Protein AF-A0A1H2REF4-F1 (afdb_monomer)

Radius of gyration: 14.89 Å; Cα contacts (8 Å, |Δi|>4): 169; chains: 1; bounding box: 42×37×36 Å

pLDDT: mean 78.75, std 18.73, range [35.06, 96.62]

Organism: NCBI:txid1630

Nearest PDB structures (foldseek):
  5h67-assembly1_A  TM=5.789E-01  e=6.067E-03  Bacillus subtilis subsp. subtilis str. 168
  5h66-assembly1_A  TM=5.785E-01  e=1.700E-02  Bacillus subtilis subsp. subtilis str. 168
  3zgx-assembly1_B  TM=5.973E-01  e=5.273E-01  Bacillus subtilis

Solvent-accessible surface area (backbone atoms only — not comparable to full-atom values): 6789 Å² total; per-residue (Å²): 130,95,51,69,39,62,37,34,41,38,38,32,27,86,98,46,81,70,48,77,49,79,49,58,83,82,87,76,86,89,83,78,70,87,92,73,50,68,71,54,53,53,38,46,53,43,29,64,75,66,45,89,60,70,78,78,51,75,91,73,45,60,41,35,40,36,38,34,32,33,36,80,84,74,46,53,42,42,45,39,36,56,52,52,71,86,73,44,87,81,82,81,96,64,89,59,77,55,81,52,76,62,92,74,79,77,131

InterPro domains:
  IPR027417 P-loop containing nucleoside triphosphate hydrolase [G3DSA:3.40.50.300] (4-106)
  IPR027417 P-loop containing nucleoside triphosphate hydrolase [SSF52540] (4-91)
  IPR038729 Rad50/SbcC-type AAA domain [PF13476] (8-93)

Sequence (107 aa):
MMSFYFKKLTISGIGKPEAVIEFNENLNIIHGRSNTGKTRMLKCLDCVMGSKDFPQDERLGYNTITVDVCTSTNEIITFMRIDIDNLINHRNEGQVIIIENTKNLQL

Secondary structure (DSSP, 8-state):
---EEEEEEEEE-TTSPPEEEE--SS------STTSSHHHHHHHHHHHTT-S-----GGG---EEEEEEEETTS-EEEEEEE--TTTSSS-------EEEE-TT---

Foldseek 3Di:
DKDKDWAKKWWDAPPDDIDIDGDDPDDDDDDDDPPPCPVVSVQLVVVLVPDPDDSDDVVRRTFKIKIWMQIPVRWTWIWIFGRCCSVDPDDDDDTDTDTDGPPPPDD

Structure (mmCIF, N/CA/C/O backbone):
data_AF-A0A1H2REF4-F1
#
_entry.id   AF-A0A1H2REF4-F1
#
loop_
_atom_site.group_PDB
_atom_site.id
_atom_site.type_symbol
_atom_site.label_atom_id
_atom_site.label_alt_id
_atom_site.label_comp_id
_atom_site.label_asym_id
_atom_site.label_entity_id
_atom_site.label_seq_id
_atom_site.pdbx_PDB_ins_code
_atom_site.Cartn_x
_atom_site.Cartn_y
_atom_site.Cartn_z
_atom_site.occupancy
_atom_site.B_iso_or_equiv
_atom_site.auth_seq_id
_atom_site.auth_comp_id
_atom_site.auth_asym_id
_atom_site.auth_atom_id
_atom_site.pdbx_PDB_model_num
ATOM 1 N N . MET A 1 1 ? -14.716 -0.854 20.864 1.00 50.12 1 MET A N 1
ATOM 2 C CA . MET A 1 1 ? -13.500 -1.464 20.280 1.00 50.12 1 MET A CA 1
ATOM 3 C C . MET A 1 1 ? -12.813 -0.404 19.441 1.00 50.12 1 MET A C 1
ATOM 5 O O . MET A 1 1 ? -13.523 0.348 18.789 1.00 50.12 1 MET A O 1
ATOM 9 N N . MET A 1 2 ? -11.482 -0.319 19.473 1.00 70.00 2 MET A N 1
ATOM 10 C CA . MET A 1 2 ? -10.740 0.444 18.464 1.00 70.00 2 MET A CA 1
ATOM 11 C C . MET A 1 2 ? -10.802 -0.343 17.155 1.00 70.00 2 MET A C 1
ATOM 13 O O . MET A 1 2 ? -10.333 -1.479 17.112 1.00 70.00 2 MET A O 1
ATOM 17 N N . SER A 1 3 ? -11.429 0.228 16.129 1.00 88.81 3 SER A N 1
ATOM 18 C CA . SER A 1 3 ? -11.403 -0.302 14.766 1.00 88.81 3 SER A CA 1
ATOM 19 C C . SER A 1 3 ? -10.563 0.605 13.877 1.00 88.81 3 SER A C 1
ATOM 21 O O . SER A 1 3 ? -10.412 1.802 14.136 1.00 88.81 3 SER A O 1
ATOM 23 N N . PHE A 1 4 ? -9.996 0.012 12.838 1.00 93.19 4 PHE A N 1
ATOM 24 C CA . PHE A 1 4 ? -9.288 0.721 11.789 1.00 93.19 4 PHE A CA 1
ATOM 25 C C . PHE A 1 4 ? -9.406 -0.053 10.477 1.00 93.19 4 PHE A C 1
ATOM 27 O O . PHE A 1 4 ? -9.713 -1.248 10.482 1.00 93.19 4 PHE A O 1
ATOM 34 N N . TYR A 1 5 ? -9.141 0.617 9.362 1.00 95.00 5 TYR A N 1
ATOM 35 C CA . TYR A 1 5 ? -9.036 -0.016 8.050 1.00 95.00 5 TYR A CA 1
ATOM 36 C C . TYR A 1 5 ? -7.874 0.583 7.254 1.00 95.00 5 TYR A C 1
ATOM 38 O O . TYR A 1 5 ? -7.491 1.735 7.464 1.00 95.00 5 TYR A O 1
ATOM 46 N N . PHE A 1 6 ? -7.300 -0.195 6.334 1.00 95.44 6 PHE A N 1
ATOM 47 C CA . PHE A 1 6 ? -6.349 0.345 5.364 1.00 95.44 6 PHE A CA 1
ATOM 48 C C . PHE A 1 6 ? -7.081 1.328 4.464 1.00 95.44 6 PHE A C 1
ATOM 50 O O . PHE A 1 6 ? -8.112 0.973 3.910 1.00 95.44 6 PHE A O 1
ATOM 57 N N . LYS A 1 7 ? -6.558 2.541 4.321 1.00 96.12 7 LYS A N 1
ATOM 58 C CA . LYS A 1 7 ? -7.131 3.594 3.482 1.00 96.12 7 LYS A CA 1
ATOM 59 C C . LYS A 1 7 ? -6.416 3.698 2.144 1.00 96.12 7 LYS A C 1
ATOM 61 O O . LYS A 1 7 ? -7.066 3.849 1.111 1.00 96.12 7 LYS A O 1
ATOM 66 N N . LYS A 1 8 ? -5.087 3.601 2.159 1.00 96.62 8 LYS A N 1
ATOM 67 C CA . LYS A 1 8 ? -4.253 3.787 0.973 1.00 96.62 8 LYS A CA 1
ATOM 68 C C . LYS A 1 8 ? -2.967 2.980 1.085 1.00 96.62 8 LYS A C 1
ATOM 70 O O . LYS A 1 8 ? -2.374 2.915 2.155 1.00 96.62 8 LYS A O 1
ATOM 75 N N . LEU A 1 9 ? -2.540 2.389 -0.023 1.00 95.50 9 LEU A N 1
ATOM 76 C CA . LEU A 1 9 ? -1.199 1.846 -0.217 1.00 95.50 9 LEU A CA 1
ATOM 77 C C . LEU A 1 9 ? -0.537 2.632 -1.349 1.00 95.50 9 LEU A C 1
ATOM 79 O O . LEU A 1 9 ? -1.060 2.660 -2.465 1.00 95.50 9 LEU A O 1
ATOM 83 N N . THR A 1 10 ? 0.623 3.212 -1.069 1.00 94.88 10 THR A N 1
ATOM 84 C CA . THR A 1 10 ? 1.449 3.931 -2.041 1.00 94.88 10 THR A CA 1
ATOM 85 C C . THR A 1 10 ? 2.807 3.255 -2.137 1.00 94.88 10 THR A C 1
ATOM 87 O O . THR A 1 10 ? 3.442 2.970 -1.124 1.00 94.88 10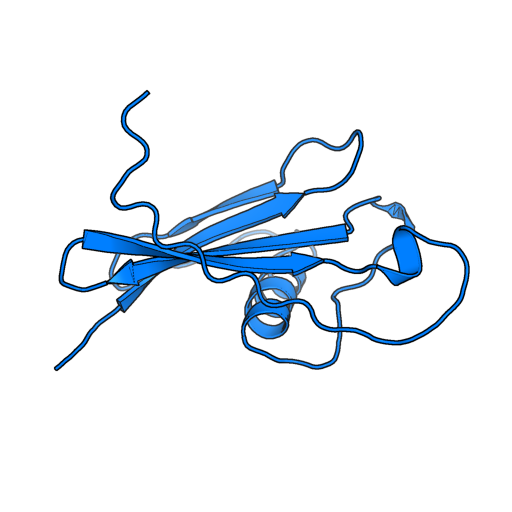 THR A O 1
ATOM 90 N N . ILE A 1 11 ? 3.264 3.005 -3.359 1.00 92.44 11 ILE A N 1
ATOM 91 C CA . ILE A 1 11 ? 4.615 2.530 -3.646 1.00 92.44 11 ILE A CA 1
ATOM 92 C C . ILE A 1 11 ? 5.294 3.614 -4.481 1.00 92.44 11 ILE A C 1
ATOM 94 O O . ILE A 1 11 ? 4.806 3.968 -5.558 1.00 92.44 11 ILE A O 1
ATOM 98 N N . SER A 1 12 ? 6.406 4.142 -3.983 1.00 91.12 12 SER A N 1
ATOM 99 C CA . SER A 1 12 ? 7.125 5.257 -4.596 1.00 91.12 12 SER A CA 1
ATOM 100 C C . SER A 1 12 ? 8.626 4.980 -4.700 1.00 91.12 12 SER A C 1
ATOM 102 O O . SER A 1 12 ? 9.177 4.037 -4.121 1.00 91.12 12 SER A O 1
ATOM 104 N N . GLY A 1 13 ? 9.275 5.754 -5.561 1.00 88.12 13 GLY A N 1
ATOM 105 C CA . GLY A 1 13 ? 10.689 5.642 -5.875 1.00 88.12 13 GLY A CA 1
ATOM 106 C C . GLY A 1 13 ? 11.156 6.872 -6.637 1.00 88.12 13 GLY A C 1
ATOM 107 O O . GLY A 1 13 ? 10.369 7.522 -7.330 1.00 88.12 13 GLY A O 1
ATOM 108 N N . ILE A 1 14 ? 12.434 7.217 -6.498 1.00 83.94 14 ILE A N 1
ATOM 109 C CA . ILE A 1 14 ? 12.995 8.423 -7.115 1.00 83.94 14 ILE A CA 1
ATOM 110 C C . ILE A 1 14 ? 12.841 8.337 -8.640 1.00 83.94 14 ILE A C 1
ATOM 112 O O . ILE A 1 14 ? 13.273 7.374 -9.273 1.00 83.94 14 ILE A O 1
ATOM 116 N N . GLY A 1 15 ? 12.214 9.353 -9.239 1.00 84.06 15 GLY A N 1
ATOM 117 C CA . GLY A 1 15 ? 12.005 9.425 -10.688 1.00 84.06 15 GLY A CA 1
ATOM 118 C C . GLY A 1 15 ? 10.975 8.431 -11.242 1.00 84.06 15 GLY A C 1
ATOM 119 O O . GLY A 1 15 ? 10.932 8.224 -12.456 1.00 84.06 15 GLY A O 1
ATOM 120 N N . LYS A 1 16 ? 10.154 7.807 -10.386 1.00 87.81 16 LYS A N 1
ATOM 121 C CA . LYS A 1 16 ? 9.065 6.907 -10.789 1.00 87.81 16 LYS A CA 1
ATOM 122 C C . LYS A 1 16 ? 7.702 7.516 -10.452 1.00 87.81 16 LYS A C 1
ATOM 124 O O . LYS A 1 16 ? 7.575 8.159 -9.411 1.00 87.81 16 LYS A O 1
ATOM 129 N N . PRO A 1 17 ? 6.678 7.321 -11.304 1.00 91.25 17 PRO A N 1
ATOM 130 C CA . PRO A 1 17 ? 5.312 7.660 -10.930 1.00 91.25 17 PRO A CA 1
ATOM 131 C C . PRO A 1 17 ? 4.880 6.789 -9.750 1.00 91.25 17 PRO A C 1
ATOM 133 O O . PRO A 1 17 ? 5.239 5.617 -9.686 1.00 91.25 17 PRO A O 1
ATOM 136 N N . GLU A 1 18 ? 4.100 7.341 -8.827 1.00 92.44 18 GLU A N 1
ATOM 137 C CA . GLU A 1 18 ? 3.589 6.560 -7.704 1.00 92.44 18 GLU A CA 1
ATOM 138 C C . GLU A 1 18 ? 2.600 5.492 -8.180 1.00 92.44 18 GLU A C 1
ATOM 140 O O . GLU A 1 18 ? 1.718 5.753 -9.003 1.00 92.44 18 GLU A O 1
ATOM 145 N N . ALA A 1 19 ? 2.715 4.288 -7.623 1.00 90.81 19 ALA A N 1
ATOM 146 C CA . ALA A 1 19 ? 1.680 3.272 -7.739 1.00 90.81 19 ALA A CA 1
ATOM 147 C C . ALA A 1 19 ? 0.791 3.341 -6.495 1.00 90.81 19 ALA A C 1
ATOM 149 O O . ALA A 1 19 ? 1.257 3.106 -5.380 1.00 90.81 19 ALA A O 1
ATOM 150 N N . VAL A 1 20 ? -0.485 3.665 -6.696 1.00 93.81 20 VAL A N 1
ATOM 151 C CA . VAL A 1 20 ? -1.443 3.934 -5.620 1.00 93.81 20 VAL A CA 1
ATOM 152 C C . VAL A 1 20 ? -2.620 2.974 -5.705 1.00 93.81 20 VAL A C 1
ATOM 154 O O . VAL A 1 20 ? -3.173 2.749 -6.782 1.00 93.81 20 VAL A O 1
ATOM 157 N N . ILE A 1 21 ? -3.025 2.440 -4.555 1.00 94.12 21 ILE A N 1
ATOM 158 C CA . ILE A 1 21 ? -4.292 1.731 -4.379 1.00 94.12 21 ILE A CA 1
ATOM 159 C C . ILE A 1 21 ? -5.027 2.348 -3.199 1.00 94.12 21 ILE A C 1
ATOM 161 O O . ILE A 1 21 ? -4.480 2.463 -2.104 1.00 94.12 21 ILE A O 1
ATOM 165 N N . GLU A 1 22 ? -6.278 2.719 -3.434 1.00 96.00 22 GLU A N 1
ATOM 166 C CA . GLU A 1 22 ? -7.186 3.218 -2.411 1.00 96.00 22 GLU A CA 1
ATOM 167 C C . GLU A 1 22 ? -8.162 2.122 -2.009 1.00 96.00 22 GLU A C 1
ATOM 169 O O . GLU A 1 22 ? -8.627 1.331 -2.834 1.00 96.00 22 GLU A O 1
ATOM 174 N N . PHE A 1 23 ? -8.466 2.087 -0.721 1.00 95.94 23 PHE A N 1
ATOM 175 C CA . PHE A 1 23 ? -9.372 1.125 -0.130 1.00 95.94 23 PHE A CA 1
ATOM 176 C C . PHE A 1 23 ? -10.554 1.848 0.504 1.00 95.94 23 PHE A C 1
ATOM 178 O O . PHE A 1 23 ? -10.446 2.957 1.043 1.00 95.94 23 PHE A O 1
ATOM 185 N N . ASN A 1 24 ? -11.688 1.166 0.483 1.00 95.06 24 ASN A N 1
ATOM 186 C CA . ASN A 1 24 ? -12.873 1.559 1.217 1.00 95.06 24 ASN A C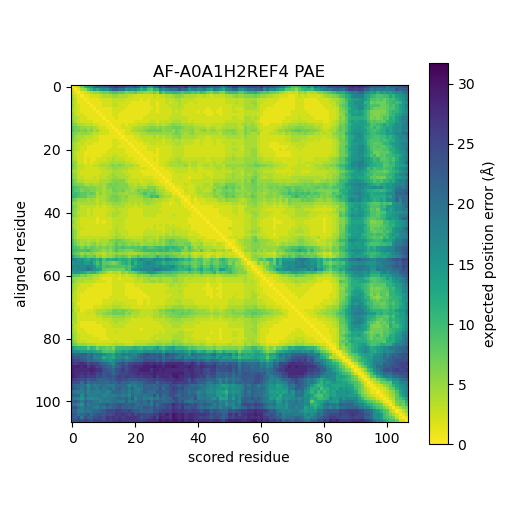A 1
ATOM 187 C C . ASN A 1 24 ? -12.905 0.878 2.581 1.00 95.06 24 ASN A C 1
ATOM 189 O O . ASN A 1 24 ? -12.287 -0.166 2.800 1.00 95.06 24 ASN A O 1
ATOM 193 N N . GLU A 1 25 ? -13.671 1.458 3.495 1.00 92.88 25 GLU A N 1
ATOM 194 C CA . GLU A 1 25 ? -14.020 0.773 4.729 1.00 92.88 25 GLU A CA 1
ATOM 195 C C . GLU A 1 25 ? -14.810 -0.504 4.391 1.00 92.88 25 GLU A C 1
ATOM 197 O O . GLU A 1 25 ? -15.650 -0.505 3.487 1.00 92.88 25 GLU A O 1
ATOM 202 N N . ASN A 1 26 ? -14.565 -1.584 5.137 1.00 92.06 26 ASN A N 1
ATOM 203 C CA . ASN A 1 26 ? -15.145 -2.917 4.936 1.00 92.06 26 ASN A CA 1
ATOM 204 C C . ASN A 1 26 ? -14.509 -3.714 3.772 1.00 92.06 26 ASN A C 1
ATOM 206 O O . ASN A 1 26 ? -13.290 -3.883 3.711 1.00 92.06 26 ASN A O 1
ATOM 210 N N . LEU A 1 27 ? -15.325 -4.316 2.900 1.00 93.88 27 LEU A N 1
ATOM 211 C CA . LEU A 1 27 ? -14.877 -5.294 1.909 1.00 93.88 27 LEU A CA 1
ATOM 212 C C . LEU A 1 27 ? -14.295 -4.621 0.660 1.00 93.88 27 LEU A C 1
ATOM 214 O O . LEU A 1 27 ? -14.981 -3.876 -0.035 1.00 93.88 27 LEU A O 1
ATOM 218 N N . ASN A 1 28 ? -13.059 -4.987 0.320 1.00 93.94 28 ASN A N 1
ATOM 219 C CA . ASN A 1 28 ? -12.393 -4.598 -0.920 1.00 93.94 28 ASN A CA 1
ATOM 220 C C . ASN A 1 28 ? -12.083 -5.853 -1.746 1.00 93.94 28 ASN A C 1
ATOM 222 O O . ASN A 1 28 ? -11.471 -6.791 -1.235 1.00 93.94 28 ASN A O 1
ATOM 226 N N . ILE A 1 29 ? -12.482 -5.878 -3.021 1.00 94.19 29 ILE A N 1
ATOM 227 C CA . ILE A 1 29 ? -12.200 -6.986 -3.947 1.00 94.19 29 ILE A CA 1
ATOM 228 C C . ILE A 1 29 ? -11.265 -6.484 -5.042 1.00 94.19 29 ILE A C 1
ATOM 230 O O . ILE A 1 29 ? -11.619 -5.603 -5.820 1.00 94.19 29 ILE A O 1
ATOM 234 N N . ILE A 1 30 ? -10.081 -7.088 -5.133 1.00 90.50 30 ILE A N 1
ATOM 235 C CA . ILE A 1 30 ? -9.071 -6.747 -6.138 1.00 90.50 30 ILE A CA 1
ATOM 236 C C . ILE A 1 30 ? -8.978 -7.896 -7.138 1.00 90.50 30 ILE A C 1
ATOM 238 O O . ILE A 1 30 ? -8.529 -8.994 -6.807 1.00 90.50 30 ILE A O 1
ATOM 242 N N . HIS A 1 31 ? -9.385 -7.643 -8.380 1.00 92.88 31 HIS A N 1
ATOM 243 C CA . HIS A 1 31 ? -9.429 -8.646 -9.442 1.00 92.88 31 HIS A CA 1
ATOM 244 C C . HIS A 1 31 ? -8.762 -8.143 -10.730 1.00 92.88 31 HIS A C 1
ATOM 246 O O . HIS A 1 31 ? -8.543 -6.953 -10.925 1.00 92.88 31 HIS A O 1
ATOM 252 N N . GLY A 1 32 ? -8.388 -9.069 -11.615 1.00 91.06 32 GLY A N 1
ATOM 253 C CA . GLY A 1 32 ? -7.746 -8.757 -12.896 1.00 91.06 32 GLY A CA 1
ATOM 254 C C . GLY A 1 32 ? -6.942 -9.936 -13.437 1.00 91.06 32 GLY A C 1
ATOM 255 O O . GLY A 1 32 ? -6.776 -10.938 -12.738 1.00 91.06 32 GLY A O 1
ATOM 256 N N . ARG A 1 33 ? -6.389 -9.807 -14.648 1.00 92.25 33 ARG A N 1
ATOM 257 C CA . ARG A 1 33 ? -5.591 -10.856 -15.324 1.00 92.25 33 ARG A CA 1
ATOM 258 C C . ARG A 1 33 ? -4.424 -11.355 -14.461 1.00 92.25 33 ARG A C 1
ATOM 260 O O . ARG A 1 33 ? -3.916 -10.627 -13.614 1.00 92.25 33 ARG A O 1
ATOM 267 N N . SER A 1 34 ? -3.970 -12.588 -14.653 1.00 88.12 34 SER A N 1
ATOM 268 C CA . SER A 1 34 ? -2.795 -13.109 -13.935 1.00 88.12 34 SER A CA 1
ATOM 269 C C . SER A 1 34 ? -1.554 -12.224 -14.142 1.00 88.12 34 SER A C 1
ATOM 271 O O . SER A 1 34 ? -1.415 -11.585 -15.182 1.00 88.12 34 SER A O 1
ATOM 273 N N . ASN A 1 35 ? -0.666 -12.178 -13.141 1.00 81.81 35 ASN A N 1
ATOM 274 C CA . ASN A 1 35 ? 0.604 -11.431 -13.160 1.00 81.81 35 ASN A CA 1
ATOM 275 C C . ASN A 1 35 ? 0.506 -9.901 -13.333 1.00 81.81 35 ASN A C 1
ATOM 277 O O . ASN A 1 35 ? 1.481 -9.256 -13.693 1.00 81.81 35 ASN A O 1
ATOM 281 N N . THR A 1 36 ? -0.630 -9.289 -12.990 1.00 84.62 36 THR A N 1
ATOM 282 C CA . THR A 1 36 ? -0.811 -7.822 -13.021 1.00 84.62 36 THR A CA 1
ATOM 283 C C . THR A 1 36 ? -0.456 -7.115 -11.705 1.00 84.62 36 THR A C 1
ATOM 285 O O . THR A 1 36 ? -1.021 -6.075 -11.394 1.00 84.62 36 THR A O 1
ATOM 288 N N . GLY A 1 37 ? 0.410 -7.699 -10.870 1.00 82.44 37 GLY A N 1
ATOM 289 C CA . GLY A 1 37 ? 0.874 -7.049 -9.632 1.00 82.44 37 GLY A CA 1
ATOM 290 C C . GLY A 1 37 ? 0.013 -7.248 -8.375 1.00 82.44 37 GLY A C 1
ATOM 291 O O . GLY A 1 37 ? 0.415 -6.798 -7.309 1.00 82.44 37 GLY A O 1
ATOM 292 N N . LYS A 1 38 ? -1.102 -7.994 -8.436 1.00 90.19 38 LYS A N 1
ATOM 293 C CA . LYS A 1 38 ? -1.959 -8.281 -7.259 1.00 90.19 38 LYS A CA 1
ATOM 294 C C . LYS A 1 38 ? -1.200 -8.930 -6.091 1.00 90.19 38 LYS A C 1
ATOM 296 O O . LYS A 1 38 ? -1.264 -8.458 -4.966 1.00 90.19 38 LYS A O 1
ATOM 301 N N . THR A 1 39 ? -0.431 -9.988 -6.357 1.00 90.12 39 THR A N 1
ATOM 302 C CA . THR A 1 39 ? 0.388 -10.651 -5.325 1.00 90.12 39 THR A CA 1
ATOM 303 C C . THR A 1 39 ? 1.467 -9.722 -4.776 1.00 90.12 39 THR A C 1
ATOM 305 O O . THR A 1 39 ? 1.780 -9.772 -3.592 1.00 90.12 39 THR A O 1
ATOM 308 N N . ARG A 1 40 ? 2.033 -8.855 -5.623 1.00 88.62 40 ARG A N 1
ATOM 309 C CA . ARG A 1 40 ? 3.077 -7.914 -5.212 1.00 88.62 40 ARG A CA 1
ATOM 310 C C . ARG A 1 40 ? 2.534 -6.863 -4.253 1.00 88.62 40 ARG A C 1
ATOM 312 O O . ARG A 1 40 ? 3.164 -6.599 -3.242 1.00 88.62 40 ARG A O 1
ATOM 319 N N . MET A 1 41 ? 1.354 -6.330 -4.540 1.00 88.69 41 MET A N 1
ATOM 320 C CA . MET A 1 41 ? 0.659 -5.415 -3.646 1.00 88.69 41 MET A CA 1
ATOM 321 C C . MET A 1 41 ? 0.462 -6.017 -2.246 1.00 88.69 41 MET A C 1
ATOM 323 O O . MET A 1 41 ? 0.773 -5.359 -1.258 1.00 88.69 41 MET A O 1
ATOM 327 N N . LEU A 1 42 ? -0.012 -7.266 -2.154 1.00 89.88 42 LEU A N 1
ATOM 328 C CA . LEU A 1 42 ? -0.182 -7.938 -0.860 1.00 89.88 42 LEU A CA 1
ATOM 329 C C . LEU A 1 42 ? 1.145 -8.053 -0.098 1.00 89.88 42 LEU A C 1
ATOM 331 O O . LEU A 1 42 ? 1.177 -7.803 1.101 1.00 89.88 42 LEU A O 1
ATOM 335 N N . LYS A 1 43 ? 2.248 -8.349 -0.798 1.00 91.12 43 LYS A N 1
ATOM 336 C CA . LYS A 1 43 ? 3.592 -8.350 -0.199 1.00 91.12 43 LYS A CA 1
ATOM 337 C C . LYS A 1 43 ? 4.037 -6.961 0.264 1.00 91.12 43 LYS A C 1
ATOM 339 O O . LYS A 1 43 ? 4.710 -6.862 1.279 1.00 91.12 43 LYS A O 1
ATOM 344 N N . CYS A 1 44 ? 3.674 -5.891 -0.445 1.00 91.38 44 CYS A N 1
ATOM 345 C CA . CYS A 1 44 ? 3.965 -4.525 0.002 1.00 91.38 44 CYS A CA 1
ATOM 346 C C . CYS A 1 44 ? 3.248 -4.197 1.312 1.00 91.38 44 CYS A C 1
ATOM 348 O O . CYS A 1 44 ? 3.857 -3.635 2.217 1.00 91.38 44 CYS A O 1
ATOM 350 N N . LEU A 1 45 ? 1.976 -4.582 1.424 1.00 91.69 45 LEU A N 1
ATOM 351 C CA . LEU A 1 45 ? 1.208 -4.399 2.651 1.00 91.69 45 LEU A CA 1
ATOM 352 C C . LEU A 1 45 ? 1.822 -5.197 3.814 1.00 91.69 45 LEU A C 1
ATOM 354 O O . LEU A 1 45 ? 2.074 -4.631 4.872 1.00 91.69 45 LEU A O 1
ATOM 358 N N . ASP A 1 46 ? 2.137 -6.474 3.590 1.00 91.19 46 ASP A N 1
ATOM 359 C CA . ASP A 1 46 ? 2.793 -7.352 4.572 1.00 91.19 46 ASP A CA 1
ATOM 360 C C . ASP A 1 46 ? 4.166 -6.811 5.026 1.00 91.19 46 ASP A C 1
ATOM 362 O O . ASP A 1 46 ? 4.499 -6.798 6.211 1.00 91.19 46 ASP A O 1
ATOM 366 N N . CYS A 1 47 ? 4.943 -6.265 4.088 1.00 88.88 47 CYS A N 1
ATOM 367 C CA . CYS A 1 47 ? 6.234 -5.624 4.337 1.00 88.88 47 CYS A CA 1
ATOM 368 C C . CYS A 1 47 ? 6.133 -4.432 5.303 1.00 88.88 47 CYS A C 1
ATOM 370 O O . CYS A 1 47 ? 6.950 -4.317 6.220 1.00 88.88 47 CYS A O 1
ATOM 372 N N . VAL A 1 48 ? 5.133 -3.560 5.142 1.00 88.88 48 VAL A N 1
ATOM 373 C CA . VAL A 1 48 ? 4.924 -2.425 6.063 1.00 88.88 48 VAL A CA 1
ATOM 374 C C . VAL A 1 48 ? 4.418 -2.897 7.429 1.00 88.88 48 VAL A C 1
ATOM 376 O O . VAL A 1 48 ? 4.759 -2.299 8.445 1.00 88.88 48 VAL A O 1
ATOM 379 N N . MET A 1 49 ? 3.677 -4.006 7.475 1.00 85.06 49 MET A N 1
ATOM 380 C CA . MET A 1 49 ? 3.176 -4.606 8.719 1.00 85.06 49 MET A CA 1
ATOM 381 C C . MET A 1 49 ? 4.226 -5.441 9.481 1.00 85.06 49 MET A C 1
ATOM 383 O O . MET A 1 49 ? 3.903 -6.027 10.513 1.00 85.06 49 MET A O 1
ATOM 387 N N . GLY A 1 50 ? 5.482 -5.480 9.017 1.00 83.38 50 GLY A N 1
ATOM 388 C CA . GLY A 1 50 ? 6.608 -6.067 9.755 1.00 83.38 50 GLY A CA 1
ATOM 389 C C . GLY A 1 50 ? 7.194 -7.354 9.170 1.00 83.38 50 GLY A C 1
ATOM 390 O O . GLY A 1 50 ? 8.089 -7.939 9.783 1.00 83.38 50 GLY A O 1
ATOM 391 N N . SER A 1 51 ? 6.748 -7.797 7.990 1.00 86.38 51 SER A N 1
ATOM 392 C CA . SER A 1 51 ? 7.411 -8.892 7.265 1.00 86.38 51 SER A CA 1
ATOM 393 C C . SER A 1 51 ? 8.875 -8.551 6.986 1.00 86.38 51 SER A C 1
ATOM 395 O O . SER A 1 51 ? 9.204 -7.394 6.755 1.00 86.38 51 SER A O 1
ATOM 397 N N . LYS A 1 52 ? 9.798 -9.515 7.018 1.00 76.75 52 LYS A N 1
ATOM 398 C CA . LYS A 1 52 ? 11.228 -9.211 6.804 1.00 76.75 52 LYS A CA 1
ATOM 399 C C . LYS A 1 52 ? 11.519 -8.832 5.354 1.00 76.75 52 LYS A C 1
ATOM 401 O O . LYS A 1 52 ? 12.315 -7.926 5.111 1.00 76.75 52 LYS A O 1
ATOM 406 N N . ASP A 1 53 ? 10.804 -9.447 4.422 1.00 78.44 53 ASP A N 1
ATOM 407 C CA . ASP A 1 53 ? 11.077 -9.334 2.998 1.00 78.44 53 ASP A CA 1
ATOM 408 C C . ASP A 1 53 ? 10.503 -8.033 2.428 1.00 78.44 53 ASP A C 1
ATOM 410 O O . ASP A 1 53 ? 9.287 -7.825 2.392 1.00 78.44 53 ASP A O 1
ATOM 414 N N . PHE A 1 54 ? 11.376 -7.163 1.917 1.00 81.25 54 PHE A N 1
ATOM 415 C CA . PHE A 1 54 ? 10.927 -6.109 1.015 1.00 81.25 54 PHE A CA 1
ATOM 416 C C . PHE A 1 54 ? 10.558 -6.756 -0.331 1.00 81.25 54 PHE A C 1
ATOM 418 O O . PHE A 1 54 ? 11.301 -7.619 -0.803 1.00 81.25 54 PHE A O 1
ATOM 425 N N . PRO A 1 55 ? 9.432 -6.398 -0.977 1.00 81.31 55 PRO A N 1
ATOM 426 C CA . PRO A 1 55 ? 9.049 -6.945 -2.279 1.00 81.31 55 PRO A CA 1
ATOM 427 C C . PRO A 1 55 ? 9.946 -6.366 -3.384 1.00 81.31 55 PRO A C 1
ATOM 429 O O . PRO A 1 55 ? 9.527 -5.522 -4.187 1.00 81.31 55 PRO A O 1
ATOM 432 N N . GLN A 1 56 ? 11.196 -6.828 -3.385 1.00 67.06 56 GLN A N 1
ATOM 433 C CA . GLN A 1 56 ? 12.278 -6.364 -4.232 1.00 67.06 56 GLN A CA 1
ATOM 434 C C . GLN A 1 56 ? 11.975 -6.652 -5.701 1.00 67.06 56 GLN A C 1
ATOM 436 O O . GLN A 1 56 ? 11.647 -7.767 -6.106 1.00 67.06 56 GLN A O 1
ATOM 441 N N . ASP A 1 57 ? 12.105 -5.600 -6.499 1.00 69.31 57 ASP A N 1
ATOM 442 C CA . ASP A 1 57 ? 12.377 -5.673 -7.928 1.00 69.31 57 ASP A CA 1
ATOM 443 C C . ASP A 1 57 ? 13.135 -4.393 -8.258 1.00 69.31 57 ASP A C 1
ATOM 445 O O . ASP A 1 57 ? 12.542 -3.375 -8.627 1.00 69.31 57 ASP A O 1
ATOM 449 N N . GLU A 1 58 ? 14.445 -4.424 -8.016 1.00 62.31 58 GLU A N 1
ATOM 450 C CA . GLU A 1 58 ? 15.349 -3.277 -8.172 1.00 62.31 58 GLU A CA 1
ATOM 451 C C . GLU A 1 58 ? 15.228 -2.643 -9.566 1.00 62.31 58 GLU A C 1
ATOM 453 O O . GLU A 1 58 ? 15.343 -1.430 -9.727 1.00 62.31 58 GLU A O 1
ATOM 458 N N .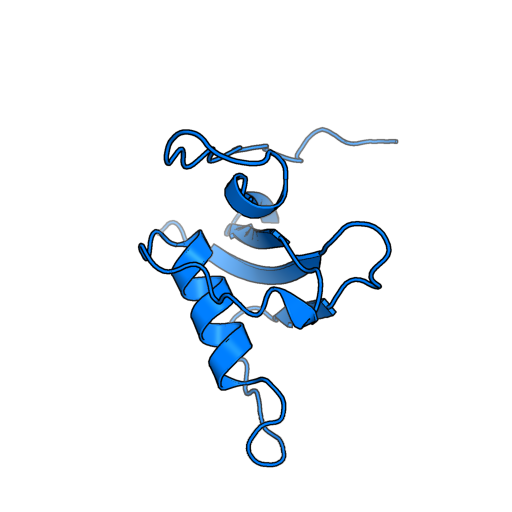 ARG A 1 59 ? 14.871 -3.445 -10.580 1.00 62.03 59 ARG A N 1
ATOM 459 C CA . ARG A 1 59 ? 14.656 -2.991 -11.962 1.00 62.03 59 ARG A CA 1
ATOM 460 C C . ARG A 1 59 ? 13.530 -1.969 -12.089 1.00 62.03 59 ARG A C 1
ATOM 462 O O . ARG A 1 59 ? 13.526 -1.179 -13.035 1.00 62.03 59 ARG A O 1
ATOM 469 N N . LEU A 1 60 ? 12.563 -1.977 -11.172 1.00 76.25 60 LEU A N 1
ATOM 470 C CA . LEU A 1 60 ? 11.458 -1.025 -11.213 1.00 76.25 60 LEU A CA 1
ATOM 471 C C . LEU A 1 60 ? 11.802 0.321 -10.572 1.00 76.25 60 LEU A C 1
ATOM 473 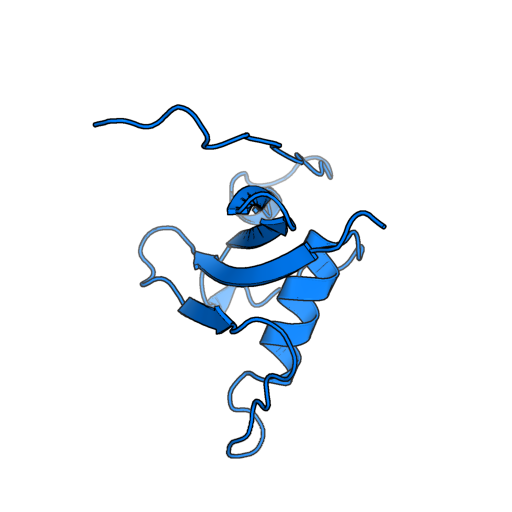O O . LEU A 1 60 ? 11.160 1.307 -10.931 1.00 76.25 60 LEU A O 1
ATOM 477 N N . GLY A 1 61 ? 12.816 0.384 -9.700 1.00 82.06 61 GLY A N 1
ATOM 478 C CA . GLY A 1 61 ? 13.266 1.615 -9.038 1.00 82.06 61 GLY A CA 1
ATOM 479 C C . GLY A 1 61 ? 12.346 2.134 -7.927 1.00 82.06 61 GLY A C 1
ATOM 480 O O . GLY A 1 61 ? 12.434 3.306 -7.577 1.00 82.06 61 GLY A O 1
ATOM 481 N N . TYR A 1 62 ? 11.454 1.294 -7.394 1.00 87.50 62 TYR A N 1
ATOM 482 C CA . TYR A 1 62 ? 10.640 1.614 -6.217 1.00 87.50 62 TYR A CA 1
ATOM 483 C C . TYR A 1 62 ? 11.351 1.162 -4.943 1.00 87.50 62 TYR A C 1
ATOM 485 O O . TYR A 1 62 ? 11.779 0.011 -4.866 1.00 87.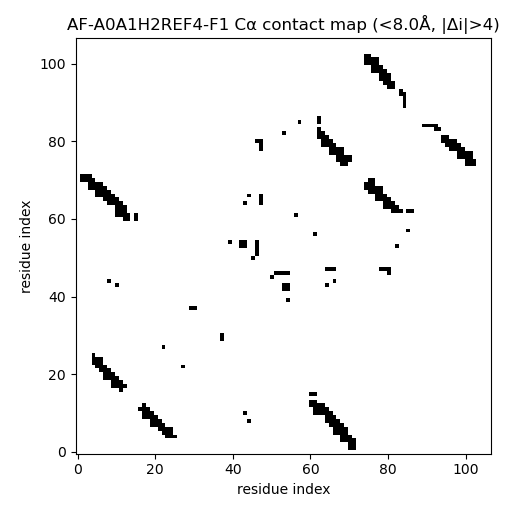50 62 TYR A O 1
ATOM 493 N N . ASN A 1 63 ? 11.433 2.042 -3.949 1.00 87.75 63 ASN A N 1
ATOM 494 C CA . ASN A 1 63 ? 12.160 1.802 -2.697 1.00 87.75 63 ASN A CA 1
ATOM 495 C C . ASN A 1 63 ? 11.371 2.204 -1.444 1.00 87.75 63 ASN A C 1
ATOM 497 O O . ASN A 1 63 ? 11.821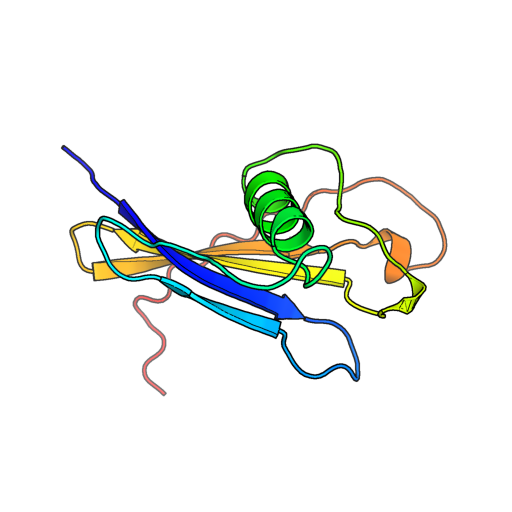 1.945 -0.335 1.00 87.75 63 ASN A O 1
ATOM 501 N N . THR A 1 64 ? 10.202 2.822 -1.601 1.00 89.06 64 THR A N 1
ATOM 502 C CA . THR A 1 64 ? 9.394 3.308 -0.485 1.00 89.06 64 THR A CA 1
ATOM 503 C C . THR A 1 64 ? 7.996 2.724 -0.583 1.00 89.06 64 THR A C 1
ATOM 505 O O . THR A 1 64 ? 7.388 2.704 -1.656 1.00 89.06 64 THR A O 1
ATOM 508 N N . ILE A 1 65 ? 7.490 2.224 0.541 1.00 91.94 65 ILE A N 1
ATOM 509 C CA . ILE A 1 65 ? 6.123 1.731 0.675 1.00 91.94 65 ILE A CA 1
ATOM 510 C C . ILE A 1 65 ? 5.477 2.472 1.839 1.00 91.94 65 ILE A C 1
ATOM 512 O O . ILE A 1 65 ? 5.998 2.466 2.954 1.00 91.94 65 ILE A O 1
ATOM 516 N N . THR A 1 66 ? 4.323 3.067 1.571 1.00 93.38 66 THR A N 1
ATOM 517 C CA . THR A 1 66 ? 3.532 3.819 2.541 1.00 93.38 66 THR A CA 1
ATOM 518 C C . THR A 1 66 ? 2.137 3.217 2.632 1.00 93.38 66 THR A C 1
ATOM 520 O O . THR A 1 66 ? 1.513 2.938 1.606 1.00 93.38 66 THR A O 1
ATOM 523 N N . VAL A 1 67 ? 1.638 3.017 3.849 1.00 94.69 67 VAL A N 1
ATOM 524 C CA . VAL A 1 67 ? 0.279 2.549 4.128 1.00 94.69 67 VAL A CA 1
ATOM 525 C C . VAL A 1 67 ? -0.403 3.533 5.062 1.00 94.69 67 VAL A C 1
ATOM 527 O O . VAL A 1 67 ? 0.027 3.714 6.198 1.00 94.69 67 VAL A O 1
ATOM 530 N N . ASP A 1 68 ? -1.502 4.111 4.598 1.00 94.88 68 ASP A N 1
ATOM 531 C CA . ASP A 1 68 ? -2.384 4.917 5.430 1.00 94.88 68 ASP A CA 1
ATOM 532 C C . ASP A 1 68 ? -3.438 4.014 6.066 1.00 94.88 68 ASP A C 1
ATOM 534 O O . ASP A 1 68 ? -4.112 3.236 5.383 1.00 94.88 68 ASP A O 1
ATOM 538 N N . VAL A 1 69 ? -3.606 4.141 7.376 1.00 93.62 69 VAL A N 1
ATOM 539 C CA . VAL A 1 69 ? -4.642 3.485 8.168 1.00 93.62 69 VAL A CA 1
ATOM 540 C C . VAL A 1 69 ? -5.588 4.552 8.696 1.00 93.62 69 VAL A C 1
ATOM 542 O O . VAL A 1 69 ? -5.150 5.526 9.300 1.00 93.62 69 VAL A O 1
ATOM 545 N N . CYS A 1 70 ? -6.887 4.360 8.485 1.00 93.56 70 CYS A N 1
ATOM 546 C CA . CYS A 1 70 ? -7.919 5.229 9.032 1.00 93.56 70 CYS A CA 1
ATOM 547 C C . CYS A 1 70 ? -8.516 4.589 10.288 1.00 93.56 70 CYS A C 1
ATOM 549 O O . CYS A 1 70 ? -8.967 3.440 10.249 1.00 93.56 70 CYS A O 1
ATOM 551 N N . THR A 1 71 ? -8.492 5.310 11.405 1.00 91.44 71 THR A N 1
ATOM 552 C CA . THR A 1 71 ? -9.081 4.871 12.676 1.00 91.44 71 THR A CA 1
ATOM 553 C C . THR A 1 71 ? -10.590 5.132 12.713 1.00 91.44 71 THR A C 1
ATOM 555 O O . THR A 1 71 ? -11.132 5.919 11.937 1.00 91.44 71 THR A O 1
ATOM 558 N N . SER A 1 72 ? -11.276 4.567 13.708 1.00 89.94 72 SER A N 1
ATOM 559 C CA . SER A 1 72 ? -12.685 4.872 14.002 1.00 89.94 72 SER A CA 1
ATOM 560 C C . SER A 1 72 ? -12.977 6.352 14.307 1.00 89.94 72 SER A C 1
ATOM 562 O O . SER A 1 72 ? -14.135 6.755 14.328 1.00 89.94 72 SER A O 1
ATOM 564 N N . THR A 1 73 ? -11.951 7.158 14.597 1.00 89.75 73 THR A N 1
ATOM 565 C CA . THR A 1 73 ? -12.043 8.610 14.839 1.00 89.75 73 THR A CA 1
ATOM 566 C C . THR A 1 73 ? -11.754 9.439 13.583 1.00 89.75 73 THR A C 1
ATOM 568 O O . THR A 1 73 ? -11.640 10.660 13.684 1.00 89.75 73 THR A O 1
ATOM 571 N N . ASN A 1 74 ? -11.653 8.800 12.410 1.00 88.94 74 ASN A N 1
ATOM 572 C CA . ASN A 1 74 ? -11.217 9.397 11.143 1.00 88.94 74 ASN A CA 1
ATOM 573 C C . ASN A 1 74 ? -9.792 9.980 11.189 1.00 88.94 74 ASN A C 1
ATOM 575 O O . ASN A 1 74 ? -9.453 10.862 10.401 1.00 88.94 74 ASN A O 1
ATOM 579 N N . GLU A 1 75 ? -8.945 9.502 12.105 1.00 90.06 75 GLU A N 1
ATOM 580 C CA . GLU A 1 75 ? -7.519 9.830 12.087 1.00 90.06 75 GLU A CA 1
ATOM 581 C C . GLU A 1 75 ? -6.806 8.994 11.041 1.00 90.06 75 GLU A C 1
ATOM 583 O O . GLU A 1 75 ? -7.001 7.780 10.982 1.00 90.06 75 GLU A O 1
ATOM 588 N N . ILE A 1 76 ? -5.941 9.642 10.264 1.00 90.19 76 ILE A N 1
ATOM 589 C CA . ILE A 1 76 ? -4.993 8.949 9.404 1.00 90.19 76 ILE A CA 1
ATOM 590 C C . ILE A 1 76 ? -3.695 8.738 10.177 1.00 90.19 76 ILE A C 1
ATOM 592 O O . ILE A 1 76 ? -3.086 9.681 10.681 1.00 90.19 76 ILE A O 1
ATOM 596 N N . ILE A 1 77 ? -3.300 7.473 10.275 1.00 89.88 77 ILE A N 1
ATOM 597 C CA . ILE A 1 77 ? -1.991 7.043 10.751 1.00 89.88 77 ILE A CA 1
ATOM 598 C C . ILE A 1 77 ? -1.256 6.479 9.545 1.00 89.88 77 ILE A C 1
ATOM 600 O O . ILE A 1 77 ? -1.720 5.519 8.927 1.00 89.88 77 ILE A O 1
ATOM 604 N N . THR A 1 78 ? -0.109 7.062 9.226 1.00 91.12 78 THR A N 1
ATOM 605 C CA . THR A 1 78 ? 0.707 6.631 8.095 1.00 91.12 78 THR A CA 1
ATOM 606 C C . THR A 1 78 ? 1.872 5.785 8.590 1.00 91.12 78 THR A C 1
ATOM 608 O O . THR A 1 78 ? 2.649 6.210 9.443 1.00 91.12 78 THR A O 1
ATOM 611 N N . PHE A 1 79 ? 1.999 4.584 8.033 1.00 90.00 79 PHE A N 1
ATOM 612 C CA . PHE A 1 79 ? 3.148 3.707 8.212 1.00 90.00 79 PHE A CA 1
ATOM 613 C C . PHE A 1 79 ? 4.007 3.770 6.959 1.00 90.00 79 PHE A C 1
ATOM 615 O O . PHE A 1 79 ? 3.509 3.560 5.854 1.00 90.00 79 PHE A O 1
ATOM 622 N N . MET A 1 80 ? 5.300 4.021 7.123 1.00 88.88 80 MET A N 1
ATOM 623 C CA . MET A 1 80 ? 6.246 4.068 6.016 1.00 88.88 80 MET A CA 1
ATOM 624 C C . MET A 1 80 ? 7.383 3.084 6.255 1.00 88.88 80 MET A C 1
ATOM 626 O O . MET A 1 80 ? 7.911 2.990 7.364 1.00 88.88 80 MET A O 1
ATOM 630 N N . ARG A 1 81 ? 7.782 2.387 5.191 1.00 86.94 81 ARG A N 1
ATOM 631 C CA . ARG A 1 81 ? 9.013 1.603 5.144 1.00 86.94 81 ARG A CA 1
ATOM 632 C C . ARG A 1 81 ? 9.812 1.961 3.899 1.00 86.94 81 ARG A C 1
ATOM 634 O O . ARG A 1 81 ? 9.283 1.951 2.788 1.00 86.94 81 ARG A O 1
ATOM 641 N N . ILE A 1 82 ? 11.095 2.231 4.107 1.00 86.00 82 ILE A N 1
ATOM 642 C CA . ILE A 1 82 ? 12.060 2.562 3.058 1.00 86.00 82 ILE A CA 1
ATOM 643 C C . ILE A 1 82 ? 13.102 1.447 2.997 1.00 86.00 82 ILE A C 1
ATOM 645 O O . ILE A 1 82 ? 13.622 1.022 4.028 1.00 86.00 82 ILE A O 1
ATOM 649 N N . ASP A 1 83 ? 13.395 0.978 1.791 1.00 83.06 83 ASP A N 1
ATOM 650 C CA . ASP A 1 83 ? 14.526 0.103 1.505 1.00 83.06 83 ASP A CA 1
ATOM 651 C C . ASP A 1 83 ? 15.788 0.951 1.273 1.00 83.06 83 ASP A C 1
ATOM 653 O O . ASP A 1 83 ? 15.970 1.563 0.215 1.00 83.06 83 ASP A O 1
ATOM 657 N N . ILE A 1 84 ? 16.625 1.046 2.311 1.00 68.62 84 ILE A N 1
ATOM 658 C CA . ILE A 1 84 ? 17.817 1.910 2.350 1.00 68.62 84 ILE A CA 1
ATOM 659 C C . ILE A 1 84 ? 19.008 1.265 1.631 1.00 68.62 84 ILE A C 1
ATOM 661 O O . ILE A 1 84 ? 19.869 1.992 1.132 1.00 68.62 84 ILE A O 1
ATOM 665 N N . ASP A 1 85 ? 19.040 -0.063 1.492 1.00 62.44 85 ASP A N 1
ATOM 666 C CA . ASP A 1 85 ? 20.122 -0.753 0.776 1.00 62.44 85 ASP A CA 1
ATOM 667 C C . ASP A 1 85 ? 20.158 -0.350 -0.711 1.00 62.44 85 ASP A C 1
ATOM 669 O O . ASP A 1 85 ? 21.223 -0.291 -1.323 1.00 62.44 85 ASP A O 1
ATOM 673 N N . ASN A 1 86 ? 19.006 0.048 -1.262 1.00 51.91 86 ASN A N 1
ATOM 674 C CA . ASN A 1 86 ? 18.874 0.638 -2.597 1.00 51.91 86 ASN A CA 1
ATOM 675 C C . ASN A 1 86 ? 19.197 2.148 -2.665 1.00 51.91 86 ASN A C 1
ATOM 677 O O . ASN A 1 86 ? 19.255 2.720 -3.754 1.00 51.91 86 ASN A O 1
ATOM 681 N N . LEU A 1 87 ? 19.370 2.819 -1.524 1.00 49.81 87 LEU A N 1
ATOM 682 C CA . LEU A 1 87 ? 19.560 4.273 -1.414 1.00 49.81 87 LEU A CA 1
ATOM 683 C C . LEU A 1 87 ? 21.014 4.645 -1.089 1.00 49.81 87 LEU A C 1
ATOM 685 O O . LEU A 1 87 ? 21.483 5.710 -1.492 1.00 49.81 87 LEU A O 1
ATOM 689 N N . ILE A 1 88 ? 21.741 3.767 -0.391 1.00 44.16 88 ILE A N 1
ATOM 690 C CA . ILE A 1 88 ? 23.140 3.962 -0.008 1.00 44.16 88 ILE A CA 1
ATOM 691 C C . ILE A 1 88 ? 23.879 2.647 -0.257 1.00 44.16 88 ILE A C 1
ATOM 693 O O . ILE A 1 88 ? 23.655 1.662 0.437 1.00 44.16 88 ILE A O 1
ATOM 697 N N . ASN A 1 89 ? 24.777 2.636 -1.246 1.00 44.12 89 ASN A N 1
ATOM 698 C CA . ASN A 1 89 ? 25.653 1.499 -1.527 1.00 44.12 89 ASN A CA 1
ATOM 699 C C . ASN A 1 89 ? 26.326 0.996 -0.231 1.00 44.12 89 ASN A C 1
ATOM 701 O O . ASN A 1 89 ? 27.213 1.662 0.299 1.00 44.12 89 ASN A O 1
ATOM 705 N N . HIS A 1 90 ? 25.911 -0.187 0.233 1.00 47.88 90 HIS A N 1
ATOM 706 C CA . HIS A 1 90 ? 26.471 -0.977 1.336 1.00 47.88 90 HIS A CA 1
ATOM 707 C C . HIS A 1 90 ? 26.663 -0.264 2.694 1.00 47.88 90 HIS A C 1
ATOM 709 O O . HIS A 1 90 ? 27.705 0.349 2.927 1.00 47.88 90 HIS A O 1
ATOM 715 N N . ARG A 1 91 ? 25.753 -0.509 3.655 1.00 40.00 91 ARG A N 1
ATOM 716 C CA . ARG A 1 91 ? 26.038 -1.029 5.021 1.00 40.00 91 ARG A CA 1
ATOM 717 C C . ARG A 1 91 ? 24.819 -0.870 5.952 1.00 40.00 91 ARG A C 1
ATOM 719 O O . ARG A 1 91 ? 24.510 0.236 6.374 1.00 40.00 91 ARG A O 1
ATOM 726 N N . ASN A 1 92 ? 24.326 -2.025 6.406 1.00 38.66 92 ASN A N 1
ATOM 727 C CA . ASN A 1 92 ? 23.520 -2.295 7.604 1.00 38.66 92 ASN A CA 1
ATOM 728 C C . ASN A 1 92 ? 21.999 -2.077 7.521 1.00 38.66 92 ASN A C 1
ATOM 730 O O . ASN A 1 92 ? 21.497 -0.962 7.418 1.00 38.66 92 ASN A O 1
ATOM 734 N N . GLU A 1 93 ? 21.304 -3.205 7.706 1.00 44.41 93 GLU A N 1
ATOM 735 C CA . GLU A 1 93 ? 19.865 -3.372 7.888 1.00 44.41 93 GLU A CA 1
ATOM 736 C C . GLU A 1 93 ? 19.320 -2.434 8.976 1.00 44.41 93 GLU A C 1
ATOM 738 O O . GLU A 1 93 ? 19.635 -2.565 10.162 1.00 44.41 93 GLU A O 1
ATOM 743 N N . GLY A 1 94 ? 18.460 -1.501 8.577 1.00 43.03 94 GLY A N 1
ATOM 744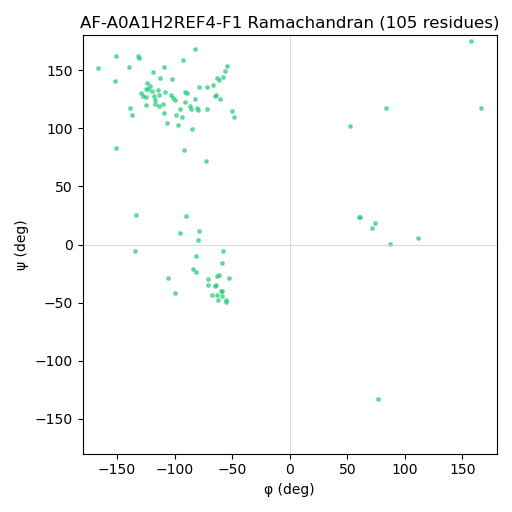 C CA . GLY A 1 94 ? 17.705 -0.656 9.492 1.00 43.03 94 GLY A CA 1
ATOM 745 C C . GLY A 1 94 ? 16.271 -0.494 9.008 1.00 43.03 94 GLY A C 1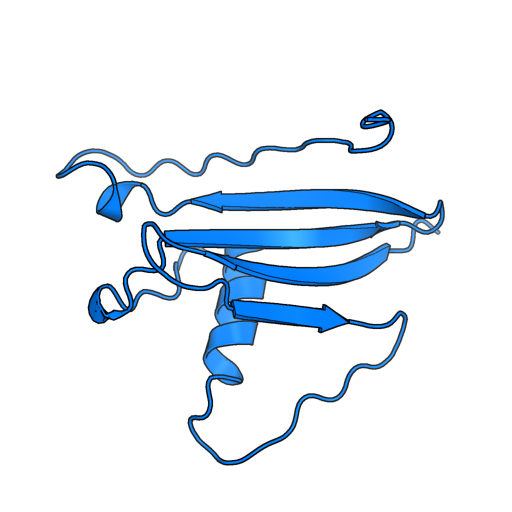
ATOM 746 O O . GLY A 1 94 ? 16.031 0.067 7.943 1.00 43.03 94 GLY A O 1
ATOM 747 N N . GLN A 1 95 ? 15.305 -0.966 9.799 1.00 50.50 95 GLN A N 1
ATOM 748 C CA . GLN A 1 95 ? 13.910 -0.546 9.666 1.00 50.50 95 GLN A CA 1
ATOM 749 C C . GLN A 1 95 ? 13.753 0.811 10.355 1.00 50.50 95 GLN A C 1
ATOM 751 O O . GLN A 1 95 ? 13.896 0.908 11.572 1.00 50.50 95 GLN A O 1
ATOM 756 N N . VAL A 1 96 ? 13.433 1.853 9.591 1.00 45.72 96 VAL A N 1
ATOM 757 C CA . VAL A 1 96 ? 12.929 3.111 10.150 1.00 45.72 96 VAL A CA 1
ATOM 758 C C . VAL A 1 96 ? 11.414 3.092 9.999 1.00 45.72 96 VAL A C 1
ATOM 760 O O . VAL A 1 96 ? 10.906 3.138 8.882 1.00 45.72 96 VAL A O 1
ATOM 763 N N . ILE A 1 97 ? 10.699 2.997 11.120 1.00 51.16 97 ILE A N 1
ATOM 764 C CA . ILE A 1 97 ? 9.246 3.173 11.173 1.00 51.16 97 ILE A CA 1
ATOM 765 C C . ILE A 1 97 ? 9.005 4.618 11.602 1.00 51.16 97 ILE A C 1
ATOM 767 O O . ILE A 1 97 ? 9.176 4.960 12.772 1.00 51.16 97 ILE A O 1
ATOM 771 N N . ILE A 1 98 ? 8.645 5.474 10.649 1.00 53.81 98 ILE A N 1
ATOM 772 C CA . ILE A 1 98 ? 8.206 6.841 10.942 1.00 53.81 98 ILE A CA 1
ATOM 773 C C . ILE A 1 98 ? 6.706 6.776 11.226 1.00 53.81 98 ILE A C 1
ATOM 775 O O . ILE A 1 98 ? 5.937 6.342 10.370 1.00 53.81 98 ILE A O 1
ATOM 779 N N . ILE A 1 99 ? 6.303 7.169 12.436 1.00 54.69 99 ILE A N 1
ATOM 780 C CA . ILE A 1 99 ? 4.896 7.310 12.824 1.00 54.69 99 ILE A CA 1
ATOM 781 C C . ILE A 1 99 ? 4.606 8.807 12.894 1.00 54.69 99 ILE A C 1
ATOM 783 O O . ILE A 1 99 ? 5.006 9.474 13.847 1.00 54.69 99 ILE A O 1
ATOM 787 N N . GLU A 1 100 ? 3.905 9.328 11.892 1.00 50.06 100 GLU A N 1
ATOM 788 C CA . GLU A 1 100 ? 3.394 10.699 11.897 1.00 50.06 100 GLU A CA 1
ATOM 789 C C . GLU A 1 100 ? 1.873 10.683 12.080 1.00 50.06 100 GLU A C 1
ATOM 791 O O . GLU A 1 100 ? 1.153 9.940 11.412 1.00 50.06 100 GLU A O 1
ATOM 796 N N . ASN A 1 101 ? 1.375 11.502 13.010 1.00 44.97 101 ASN A N 1
ATOM 797 C CA . ASN A 1 101 ? -0.054 11.760 13.170 1.00 44.97 101 ASN A CA 1
ATOM 798 C C . ASN A 1 101 ? -0.404 13.022 12.371 1.00 44.97 101 ASN A C 1
ATOM 800 O O . ASN A 1 101 ? -0.014 14.128 12.751 1.00 44.97 101 ASN A O 1
ATOM 804 N N . THR A 1 102 ? -1.143 12.873 11.272 1.00 53.16 102 THR A N 1
ATOM 805 C CA . THR A 1 102 ? -1.430 13.965 10.325 1.00 53.16 102 THR A CA 1
ATOM 806 C C . THR A 1 102 ? -2.535 14.928 10.772 1.00 53.16 102 THR A C 1
ATOM 808 O O . THR A 1 102 ? -2.947 15.784 9.992 1.00 53.16 102 THR A O 1
ATOM 811 N N . LYS A 1 103 ? -2.986 14.888 12.035 1.00 49.19 103 LYS A N 1
ATOM 812 C CA . LYS A 1 103 ? -4.023 15.803 12.563 1.00 49.19 103 LYS A CA 1
ATOM 813 C C . LYS A 1 103 ? -3.708 17.311 12.471 1.00 49.19 103 LYS A C 1
ATOM 815 O O . LYS A 1 103 ? -4.586 18.103 12.795 1.00 49.19 103 LYS A O 1
ATOM 820 N N . ASN A 1 104 ? -2.509 17.728 12.050 1.00 40.00 104 ASN A N 1
ATOM 821 C CA . ASN A 1 104 ? -2.090 19.137 12.029 1.00 40.00 104 ASN A CA 1
ATOM 822 C C . ASN A 1 104 ? -1.406 19.629 10.734 1.00 40.00 104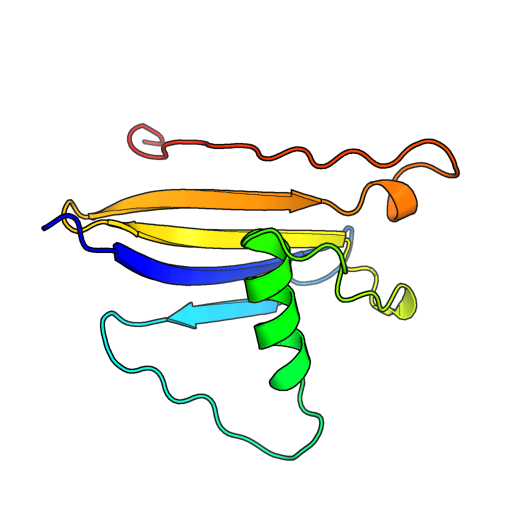 ASN A C 1
ATOM 824 O O . ASN A 1 104 ? -0.688 20.622 10.786 1.00 40.00 104 ASN A O 1
ATOM 828 N N . LEU A 1 105 ? -1.642 19.022 9.564 1.00 38.09 105 LEU A N 1
ATOM 829 C CA . LEU A 1 105 ? -1.353 19.727 8.301 1.00 38.09 105 LEU A CA 1
ATOM 830 C C . LEU A 1 105 ? -2.603 20.473 7.818 1.00 38.09 105 LEU A C 1
ATOM 832 O O . LEU A 1 105 ? -3.341 19.999 6.957 1.00 38.09 105 LEU A O 1
ATOM 836 N N . GLN A 1 106 ? -2.844 21.654 8.391 1.00 35.06 106 GLN A N 1
ATOM 837 C CA . GLN A 1 106 ? -3.528 22.716 7.655 1.00 35.06 106 GLN A CA 1
ATOM 838 C C . GLN A 1 106 ? -2.445 23.464 6.870 1.00 35.06 106 GLN A C 1
ATOM 840 O O . GLN A 1 106 ? -1.503 23.974 7.475 1.00 35.06 106 GLN A O 1
ATOM 845 N N . LEU A 1 107 ? -2.542 23.420 5.537 1.00 36.88 107 LEU A N 1
ATOM 846 C CA . LEU A 1 107 ? -1.747 24.253 4.628 1.00 36.88 107 LEU A CA 1
ATOM 847 C C . LEU A 1 107 ? -2.017 25.740 4.878 1.00 36.88 107 LEU A C 1
ATOM 849 O O . LEU A 1 107 ? -3.196 26.074 5.143 1.00 36.88 107 LEU A O 1
#

Mean predicted aligned error: 8.74 Å